Protein AF-A0A932R1U7-F1 (afdb_monomer_lite)

Structure (mmCIF, N/CA/C/O backbone):
data_AF-A0A932R1U7-F1
#
_entry.id   AF-A0A932R1U7-F1
#
loop_
_atom_site.group_PDB
_atom_site.id
_atom_site.type_symbol
_atom_site.label_atom_id
_atom_site.label_alt_id
_atom_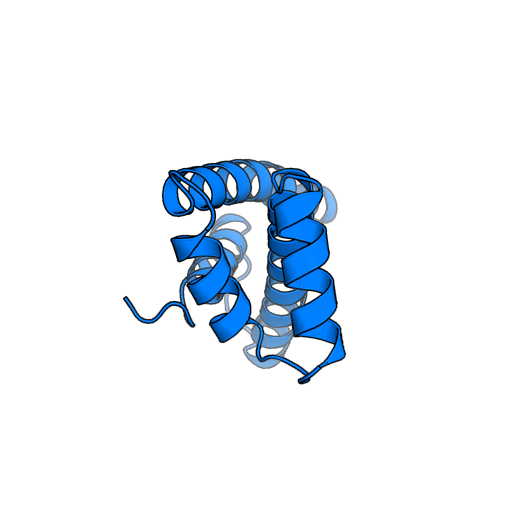site.label_comp_id
_atom_site.label_asym_id
_atom_site.label_entity_id
_atom_site.label_seq_id
_atom_site.pdbx_PDB_ins_code
_atom_site.Cartn_x
_atom_site.Cartn_y
_atom_site.Cartn_z
_atom_site.occupancy
_atom_site.B_iso_or_equiv
_atom_site.auth_seq_id
_atom_site.auth_comp_id
_atom_site.auth_asym_id
_atom_site.auth_atom_id
_atom_site.pdbx_PDB_model_num
ATOM 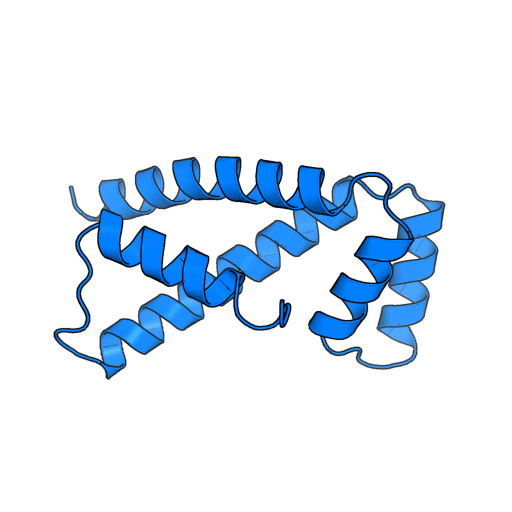1 N N . MET A 1 1 ? 16.875 4.933 4.985 1.00 39.34 1 MET A N 1
ATOM 2 C CA . MET A 1 1 ? 15.471 4.570 5.249 1.00 39.34 1 MET A CA 1
ATOM 3 C C . MET A 1 1 ? 15.358 3.085 4.988 1.00 39.34 1 MET A C 1
ATOM 5 O O . MET A 1 1 ? 15.645 2.682 3.869 1.00 39.34 1 MET A O 1
ATOM 9 N N . ASN A 1 2 ? 15.057 2.277 6.006 1.00 37.19 2 ASN A N 1
ATOM 10 C CA . ASN A 1 2 ? 14.664 0.890 5.763 1.00 37.19 2 ASN A CA 1
ATOM 11 C C . ASN A 1 2 ? 13.292 0.946 5.083 1.00 37.19 2 ASN A C 1
ATOM 13 O O . ASN A 1 2 ? 12.344 1.450 5.678 1.00 37.19 2 ASN A O 1
ATOM 17 N N . ASN A 1 3 ? 13.199 0.481 3.835 1.00 48.59 3 ASN A N 1
ATOM 18 C CA . ASN A 1 3 ? 11.942 0.439 3.073 1.00 48.59 3 ASN A CA 1
ATOM 19 C C . ASN A 1 3 ? 10.872 -0.455 3.730 1.00 48.59 3 ASN A C 1
ATOM 21 O O . ASN A 1 3 ? 9.722 -0.427 3.312 1.00 48.59 3 ASN A O 1
ATOM 25 N N . GLU A 1 4 ? 11.230 -1.229 4.755 1.00 52.16 4 GLU A N 1
ATOM 26 C CA . GLU A 1 4 ? 10.339 -2.181 5.422 1.00 52.16 4 GLU A CA 1
ATOM 27 C C . GLU A 1 4 ? 9.291 -1.524 6.338 1.00 52.16 4 GLU A C 1
ATOM 29 O O . GLU A 1 4 ? 8.308 -2.178 6.661 1.00 52.16 4 GLU A O 1
ATOM 34 N N . ASN A 1 5 ? 9.436 -0.243 6.712 1.00 70.88 5 ASN A N 1
ATOM 35 C CA . ASN A 1 5 ? 8.563 0.369 7.728 1.00 70.88 5 ASN A CA 1
ATOM 36 C C . ASN A 1 5 ? 7.602 1.465 7.245 1.00 70.88 5 ASN A C 1
ATOM 38 O O . ASN A 1 5 ? 6.702 1.821 7.999 1.00 70.88 5 ASN A O 1
ATOM 42 N N . PHE A 1 6 ? 7.715 1.983 6.016 1.00 78.44 6 PHE A N 1
ATOM 43 C CA . PHE A 1 6 ? 6.887 3.137 5.620 1.00 78.44 6 PHE A CA 1
ATOM 44 C C . PHE A 1 6 ? 5.394 2.792 5.476 1.00 78.44 6 PHE A C 1
ATOM 46 O O . PHE A 1 6 ? 4.544 3.632 5.745 1.00 78.44 6 PHE A O 1
ATOM 53 N N . ILE A 1 7 ? 5.060 1.560 5.068 1.00 83.50 7 ILE A N 1
ATOM 54 C CA . ILE A 1 7 ? 3.660 1.111 4.950 1.00 83.50 7 ILE A CA 1
ATOM 55 C C . ILE A 1 7 ? 3.044 0.939 6.336 1.00 83.50 7 ILE A C 1
ATOM 57 O O . ILE A 1 7 ? 1.906 1.347 6.549 1.00 83.50 7 ILE A O 1
ATOM 61 N N . SER A 1 8 ? 3.813 0.394 7.281 1.00 85.75 8 SER A N 1
ATOM 62 C CA . SER A 1 8 ? 3.408 0.290 8.684 1.00 85.75 8 SER A CA 1
ATOM 63 C C . SER A 1 8 ? 3.160 1.675 9.285 1.00 85.75 8 SER A C 1
ATOM 65 O O . SER A 1 8 ? 2.107 1.895 9.874 1.00 85.75 8 SER A O 1
ATOM 67 N N . GLU A 1 9 ? 4.086 2.621 9.094 1.00 87.56 9 GLU A N 1
ATOM 68 C CA . GLU A 1 9 ? 3.948 4.012 9.561 1.00 87.56 9 GLU A CA 1
ATOM 69 C C . GLU A 1 9 ? 2.716 4.701 8.943 1.00 87.56 9 GLU A C 1
ATOM 71 O O . GLU A 1 9 ? 1.919 5.303 9.657 1.00 87.56 9 GLU A O 1
ATOM 76 N N . PHE A 1 10 ? 2.499 4.533 7.635 1.00 87.50 10 PHE A N 1
ATOM 77 C CA . PHE A 1 10 ? 1.314 5.038 6.934 1.00 87.50 10 PHE A CA 1
ATOM 78 C C . PHE A 1 10 ? 0.004 4.456 7.490 1.00 87.50 10 PHE A C 1
ATOM 80 O O . PHE A 1 10 ? -0.978 5.172 7.683 1.00 87.50 10 PHE A O 1
ATOM 87 N N . CYS A 1 11 ? -0.029 3.149 7.763 1.00 87.88 11 CYS A N 1
ATOM 88 C CA . CYS A 1 11 ? -1.210 2.494 8.320 1.00 87.88 11 CYS A CA 1
ATOM 89 C C . CYS A 1 11 ? -1.488 2.959 9.755 1.00 87.88 11 CYS A C 1
ATOM 91 O O . CYS A 1 11 ? -2.645 3.168 10.112 1.00 87.88 11 CYS A O 1
ATOM 93 N N . GLU A 1 12 ? -0.452 3.155 10.570 1.00 88.62 12 GLU A N 1
ATOM 94 C CA . GLU A 1 12 ? -0.585 3.710 11.922 1.00 88.62 12 GLU A CA 1
ATOM 95 C C . GLU A 1 12 ? -1.130 5.142 11.910 1.00 88.62 12 GLU A C 1
ATOM 97 O O . GLU A 1 12 ? -2.001 5.464 12.720 1.00 88.62 12 GLU A O 1
ATOM 102 N N . GLU A 1 13 ? -0.679 5.976 10.970 1.00 89.00 13 GLU A N 1
ATOM 103 C CA . GLU A 1 13 ? -1.188 7.337 10.783 1.00 89.00 13 GLU A CA 1
ATOM 104 C C . GLU A 1 13 ? -2.687 7.329 10.453 1.00 89.00 13 GLU A C 1
ATOM 106 O O . GLU A 1 13 ? -3.472 7.964 11.162 1.00 89.00 13 GLU A O 1
ATOM 111 N N . ILE A 1 14 ? -3.115 6.513 9.480 1.00 88.94 14 ILE A N 1
ATOM 112 C CA . ILE A 1 14 ? -4.537 6.356 9.131 1.00 88.94 14 ILE A CA 1
ATOM 113 C C . ILE A 1 14 ? -5.362 5.907 10.339 1.00 88.94 14 ILE A C 1
ATOM 115 O O . ILE A 1 14 ? -6.419 6.479 10.613 1.00 88.94 14 ILE A O 1
ATOM 119 N N . LEU A 1 15 ? -4.905 4.882 11.067 1.00 87.56 15 LEU A N 1
ATOM 120 C CA . LEU A 1 15 ? -5.623 4.362 12.234 1.00 87.56 15 LEU A CA 1
ATOM 121 C C . LEU A 1 15 ? -5.746 5.418 13.337 1.00 87.56 15 LEU A C 1
ATOM 123 O O . LEU A 1 15 ? -6.817 5.560 13.932 1.00 87.56 15 LEU A O 1
ATOM 127 N N . SER A 1 16 ? -4.686 6.194 13.564 1.00 86.62 16 SER A N 1
ATOM 128 C CA . SER A 1 16 ? -4.696 7.315 14.500 1.00 86.62 16 SER A CA 1
ATOM 129 C C . SER A 1 16 ? -5.693 8.401 14.078 1.00 86.62 16 SER A C 1
ATOM 131 O O . SER A 1 16 ? -6.479 8.860 14.908 1.00 86.62 16 SER A O 1
ATOM 133 N N . GLU A 1 17 ? -5.721 8.783 12.798 1.00 87.19 17 GLU A N 1
ATOM 134 C CA . GLU A 1 17 ? -6.633 9.806 12.266 1.00 87.19 17 GLU A CA 1
ATOM 135 C C . GLU A 1 17 ? -8.113 9.438 12.432 1.00 87.19 17 GLU A C 1
ATOM 137 O O . GLU A 1 17 ? -8.925 10.280 12.821 1.00 87.19 17 GLU A O 1
ATOM 142 N N . ILE A 1 18 ? -8.475 8.169 12.219 1.00 84.19 18 ILE A N 1
ATOM 143 C CA . ILE A 1 18 ? -9.858 7.696 12.414 1.00 84.19 18 ILE A CA 1
ATOM 144 C C . ILE A 1 18 ? -10.186 7.375 13.883 1.00 84.19 18 ILE A C 1
ATOM 146 O O . ILE A 1 18 ? -11.293 6.914 14.198 1.00 84.19 18 ILE A O 1
ATOM 150 N N . GLY A 1 19 ? -9.242 7.603 14.800 1.00 80.69 19 GLY A N 1
ATOM 151 C CA . GLY A 1 19 ? -9.402 7.399 16.238 1.00 80.69 19 GLY A CA 1
ATOM 152 C C . GLY A 1 19 ? -9.429 5.930 16.665 1.00 80.69 19 GLY A C 1
ATOM 153 O O . GLY A 1 19 ? -10.099 5.598 17.644 1.00 80.69 19 GLY A O 1
ATOM 154 N N . VAL A 1 20 ? -8.761 5.041 15.925 1.00 79.12 20 VAL A N 1
ATOM 155 C CA . VAL A 1 20 ? -8.483 3.663 16.350 1.00 79.12 20 VAL A CA 1
ATOM 156 C C . VAL A 1 20 ? -7.177 3.673 17.138 1.00 79.12 20 VAL A C 1
ATOM 158 O O . VAL A 1 20 ? -6.084 3.711 16.583 1.00 79.12 20 VAL A O 1
ATOM 161 N N . THR A 1 21 ? -7.295 3.657 18.462 1.00 71.75 21 THR A N 1
ATOM 162 C CA . THR A 1 21 ? -6.154 3.612 19.382 1.00 71.75 21 THR A CA 1
ATOM 163 C C . THR A 1 21 ? -5.871 2.181 19.834 1.00 71.75 21 THR A C 1
ATOM 165 O O . THR A 1 21 ? -6.797 1.375 19.950 1.00 71.75 21 THR A O 1
ATOM 168 N N . ALA A 1 22 ? -4.608 1.878 20.154 1.00 69.19 22 ALA A N 1
ATOM 169 C CA . ALA A 1 22 ? -4.114 0.575 20.627 1.00 69.19 22 ALA A CA 1
ATOM 170 C C . ALA A 1 22 ? -4.585 0.196 22.053 1.00 69.19 22 ALA A C 1
ATOM 172 O O . ALA A 1 22 ? -3.827 -0.292 22.882 1.00 69.19 22 ALA A O 1
ATOM 173 N N . THR A 1 23 ? -5.852 0.460 22.361 1.00 69.38 23 THR A N 1
ATOM 174 C CA . THR A 1 23 ? -6.511 0.115 23.628 1.00 69.38 23 THR A CA 1
ATOM 175 C C . THR A 1 23 ? -6.641 -1.401 23.807 1.00 69.38 23 THR A C 1
ATOM 177 O O . THR A 1 23 ? -6.637 -1.883 24.935 1.00 69.38 23 THR A O 1
ATOM 180 N N . ASP A 1 24 ? -6.730 -2.129 22.691 1.00 75.81 24 ASP A N 1
ATOM 181 C CA . ASP A 1 24 ? -6.589 -3.581 22.585 1.00 75.81 24 ASP A CA 1
ATOM 182 C C . ASP A 1 24 ? -5.540 -3.859 21.496 1.00 75.81 24 ASP A C 1
ATOM 184 O O . ASP A 1 24 ? -5.764 -3.574 20.316 1.00 75.81 24 ASP A O 1
ATOM 188 N N . GLU A 1 25 ? -4.365 -4.327 21.916 1.00 81.06 25 GLU A N 1
ATOM 189 C CA . GLU A 1 25 ? -3.192 -4.510 21.056 1.00 81.06 25 GLU A CA 1
ATOM 190 C C . GLU A 1 25 ? -3.415 -5.600 19.997 1.00 81.06 25 GLU A C 1
ATOM 192 O O . GLU A 1 25 ? -3.006 -5.433 18.848 1.00 81.06 25 GLU A O 1
ATOM 197 N N . ASP A 1 26 ? -4.136 -6.673 20.331 1.00 82.56 26 ASP A N 1
ATOM 198 C CA . ASP A 1 26 ? -4.418 -7.767 19.398 1.00 82.56 26 ASP A CA 1
ATOM 199 C C . ASP A 1 26 ? -5.386 -7.320 18.297 1.00 82.56 26 ASP A C 1
ATOM 201 O O . ASP A 1 26 ? -5.182 -7.604 17.111 1.00 82.56 26 ASP A O 1
ATOM 205 N N . ILE A 1 27 ? -6.436 -6.581 18.670 1.00 79.06 27 ILE A N 1
ATOM 206 C CA . ILE A 1 27 ? -7.389 -6.021 17.706 1.00 79.06 27 ILE A CA 1
ATOM 207 C C . ILE A 1 27 ? -6.704 -4.971 16.830 1.00 79.06 27 ILE A C 1
ATOM 209 O O . ILE A 1 27 ? -6.884 -4.987 15.610 1.00 79.06 27 ILE A O 1
ATOM 213 N N . PHE A 1 28 ? -5.900 -4.091 17.428 1.00 84.19 28 PHE A N 1
ATOM 214 C CA . PHE A 1 28 ? -5.146 -3.078 16.697 1.00 84.19 28 PHE A CA 1
ATOM 215 C C . PHE A 1 28 ? -4.211 -3.717 15.669 1.00 84.19 28 PHE A C 1
ATOM 217 O O . PHE A 1 28 ? -4.285 -3.380 14.489 1.00 84.19 28 PHE A O 1
ATOM 224 N N . ASN A 1 29 ? -3.407 -4.700 16.085 1.00 86.38 29 ASN A N 1
ATOM 225 C CA . ASN A 1 29 ? -2.483 -5.403 15.200 1.00 86.38 29 ASN A CA 1
ATOM 226 C C . ASN A 1 29 ? -3.220 -6.115 14.063 1.00 86.38 29 ASN A C 1
ATOM 228 O O . ASN A 1 29 ? -2.801 -6.033 12.913 1.00 86.38 29 ASN A O 1
ATOM 232 N N . LYS A 1 30 ? -4.368 -6.744 14.338 1.00 85.19 30 LYS A N 1
ATOM 233 C CA . LYS A 1 30 ? -5.165 -7.403 13.296 1.00 85.19 30 LYS A CA 1
ATOM 234 C C . LYS A 1 30 ? -5.716 -6.419 12.258 1.00 85.19 30 LYS A C 1
ATOM 236 O O . LYS A 1 30 ? -5.700 -6.715 11.059 1.00 85.19 30 LYS A O 1
ATOM 241 N N . ILE A 1 31 ? -6.219 -5.266 12.701 1.00 83.69 31 ILE A N 1
ATOM 242 C CA . ILE A 1 31 ? -6.707 -4.211 11.802 1.00 83.69 31 ILE A CA 1
ATOM 243 C C . ILE A 1 31 ? -5.538 -3.637 10.999 1.00 83.69 31 ILE A C 1
ATOM 245 O O . ILE A 1 31 ? -5.653 -3.502 9.782 1.00 83.69 31 ILE A O 1
ATOM 249 N N . LYS A 1 32 ? -4.408 -3.368 11.660 1.00 87.25 32 LYS A N 1
ATOM 250 C CA . LYS A 1 32 ? -3.183 -2.869 11.038 1.00 87.25 32 LYS A CA 1
ATOM 251 C C . LYS A 1 32 ? -2.681 -3.814 9.949 1.00 87.25 32 LYS A C 1
ATOM 253 O O . LYS A 1 32 ? -2.565 -3.374 8.816 1.00 87.25 32 LYS A O 1
ATOM 258 N N . THR A 1 33 ? -2.514 -5.108 10.227 1.00 87.19 33 THR A N 1
ATOM 259 C CA . THR A 1 33 ? -2.101 -6.096 9.212 1.00 87.19 33 THR A CA 1
ATOM 260 C C . THR A 1 33 ? -3.067 -6.134 8.026 1.00 87.19 33 THR A C 1
ATOM 262 O O . THR A 1 33 ? -2.646 -6.147 6.874 1.00 87.19 33 THR A O 1
ATOM 265 N N . THR A 1 34 ? -4.378 -6.077 8.282 1.00 85.38 34 THR A N 1
ATOM 266 C CA . THR A 1 34 ? -5.378 -6.052 7.200 1.00 85.38 34 THR A CA 1
ATOM 267 C C . THR A 1 34 ? -5.256 -4.788 6.339 1.00 85.38 34 THR A C 1
ATOM 269 O O . THR A 1 34 ? -5.436 -4.836 5.120 1.00 85.38 34 THR A O 1
ATOM 272 N N . LEU A 1 35 ? -4.975 -3.644 6.966 1.00 86.31 35 LEU A N 1
ATOM 273 C CA . LEU A 1 35 ? -4.775 -2.375 6.276 1.00 86.31 35 LEU A CA 1
ATOM 274 C C . LEU A 1 35 ? -3.474 -2.393 5.464 1.00 86.31 35 LEU A C 1
ATOM 276 O O . LEU A 1 35 ? -3.497 -2.030 4.290 1.00 86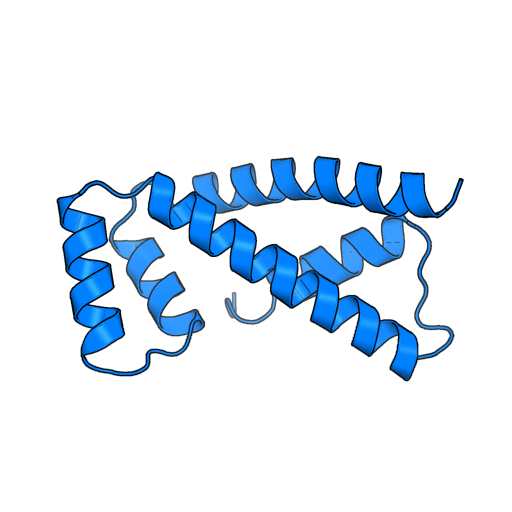.31 35 LEU A O 1
ATOM 280 N N . GLU A 1 36 ? -2.386 -2.896 6.044 1.00 88.31 36 GLU A N 1
ATOM 281 C CA . GLU A 1 36 ? -1.091 -3.076 5.384 1.00 88.31 36 GLU A CA 1
ATOM 282 C C . GLU A 1 36 ? -1.211 -3.961 4.142 1.00 88.31 36 GLU A C 1
ATOM 284 O O . GLU A 1 36 ? -0.696 -3.594 3.088 1.00 88.31 36 GLU A O 1
ATOM 289 N N . ASP A 1 37 ? -1.940 -5.076 4.218 1.00 83.38 37 ASP A N 1
ATOM 290 C CA . ASP A 1 37 ? -2.180 -5.965 3.077 1.00 83.38 37 ASP A CA 1
ATOM 291 C C . ASP A 1 37 ? -2.960 -5.266 1.952 1.00 83.38 37 ASP A C 1
ATOM 293 O O . ASP A 1 37 ? -2.626 -5.414 0.768 1.00 83.38 37 ASP A O 1
ATOM 297 N N . ARG A 1 38 ? -3.987 -4.469 2.294 1.00 83.69 38 ARG A N 1
ATOM 298 C CA . ARG A 1 38 ? -4.754 -3.683 1.306 1.00 83.69 38 ARG A CA 1
ATOM 299 C C . ARG A 1 38 ? -3.887 -2.610 0.657 1.00 83.69 38 ARG A C 1
ATOM 301 O O . ARG A 1 38 ? -3.915 -2.486 -0.569 1.00 83.69 38 ARG A O 1
ATOM 308 N N . VAL A 1 39 ? -3.119 -1.864 1.453 1.00 86.44 39 VAL A N 1
ATOM 309 C CA . VAL A 1 39 ? -2.208 -0.824 0.959 1.00 86.44 39 VAL A CA 1
ATOM 310 C C . VAL A 1 39 ? -1.147 -1.452 0.060 1.00 86.44 39 VAL A C 1
ATOM 312 O O . VAL A 1 39 ? -1.019 -1.024 -1.081 1.00 86.44 39 VAL A O 1
ATOM 315 N N . ASN A 1 40 ? -0.476 -2.521 0.499 1.00 82.75 40 ASN A N 1
ATOM 316 C CA . ASN A 1 40 ? 0.506 -3.259 -0.302 1.00 82.75 40 ASN A CA 1
ATOM 317 C C . ASN A 1 40 ? -0.068 -3.716 -1.643 1.00 82.75 40 ASN A C 1
ATOM 319 O O . ASN A 1 40 ? 0.516 -3.455 -2.695 1.00 82.75 40 ASN A O 1
ATOM 323 N N . SER A 1 41 ? -1.230 -4.372 -1.611 1.00 80.19 41 SER A N 1
ATOM 324 C CA . SER A 1 41 ? -1.876 -4.889 -2.818 1.00 80.19 41 SER A CA 1
ATOM 325 C C . SER A 1 41 ? -2.217 -3.766 -3.791 1.00 80.19 41 SER A C 1
ATOM 327 O O . SER A 1 41 ? -1.985 -3.893 -4.994 1.00 80.19 41 SER A O 1
ATOM 329 N N . ARG A 1 42 ? -2.749 -2.645 -3.290 1.00 82.38 42 ARG A N 1
ATOM 330 C CA . ARG A 1 42 ? -3.129 -1.535 -4.160 1.00 82.38 42 ARG A CA 1
ATOM 331 C C . ARG A 1 42 ? -1.918 -0.819 -4.732 1.00 82.38 42 ARG A C 1
ATOM 333 O O . ARG A 1 42 ? -1.885 -0.551 -5.926 1.00 82.38 42 ARG A O 1
ATOM 340 N N . LEU A 1 43 ? -0.911 -0.577 -3.906 1.00 81.88 43 LEU A N 1
ATOM 341 C CA . LEU A 1 43 ? 0.323 0.083 -4.305 1.00 81.88 43 LEU A CA 1
ATOM 342 C C . LEU A 1 43 ? 1.067 -0.749 -5.361 1.00 81.88 43 LEU A C 1
ATOM 344 O O . LEU A 1 43 ? 1.532 -0.202 -6.357 1.00 81.88 43 LEU A O 1
ATOM 348 N N . PHE A 1 44 ? 1.072 -2.077 -5.218 1.00 78.31 44 PHE A N 1
ATOM 349 C CA . PHE A 1 44 ? 1.591 -2.997 -6.231 1.00 78.31 44 PHE A CA 1
ATOM 350 C C . PHE A 1 44 ? 0.825 -2.914 -7.562 1.00 78.31 44 PHE A C 1
ATOM 352 O O . PHE A 1 44 ? 1.445 -2.803 -8.618 1.00 78.31 44 PHE A O 1
ATOM 359 N N . LEU A 1 45 ? -0.513 -2.923 -7.527 1.00 80.31 45 LEU A N 1
ATOM 360 C CA . LEU A 1 45 ? -1.343 -2.823 -8.734 1.00 80.31 45 LEU A CA 1
ATOM 361 C C . LEU A 1 45 ? -1.175 -1.480 -9.457 1.00 80.31 45 LEU A C 1
ATOM 363 O O . LEU A 1 45 ? -1.043 -1.459 -10.680 1.00 80.31 45 LEU A O 1
ATOM 367 N N . GLU A 1 46 ? -1.152 -0.371 -8.717 1.00 82.81 46 GLU A N 1
ATOM 368 C CA . GLU A 1 46 ? -0.937 0.962 -9.290 1.00 82.81 46 GLU A CA 1
ATOM 369 C C . GLU A 1 46 ? 0.453 1.075 -9.923 1.00 82.81 46 GLU A C 1
ATOM 371 O O . GLU A 1 46 ? 0.584 1.586 -11.032 1.00 82.81 46 GLU A O 1
ATOM 376 N N . ILE A 1 47 ? 1.491 0.527 -9.281 1.00 79.12 47 ILE A N 1
ATOM 377 C CA . ILE A 1 47 ? 2.833 0.496 -9.871 1.00 79.12 47 ILE A CA 1
ATOM 378 C C . ILE A 1 47 ? 2.852 -0.336 -11.154 1.00 79.12 47 ILE A C 1
ATOM 380 O O . ILE A 1 47 ? 3.412 0.124 -12.146 1.00 79.12 47 ILE A O 1
ATOM 384 N N . ILE A 1 48 ? 2.228 -1.520 -11.171 1.00 77.44 48 ILE A N 1
ATOM 385 C CA . ILE A 1 48 ? 2.144 -2.352 -12.383 1.00 77.44 48 ILE A CA 1
ATOM 386 C C . ILE A 1 48 ? 1.458 -1.601 -13.525 1.00 77.44 48 ILE A C 1
ATOM 388 O O . ILE A 1 48 ? 1.929 -1.672 -14.657 1.00 77.44 48 ILE A O 1
ATOM 392 N N . ASN A 1 49 ? 0.385 -0.859 -13.246 1.00 79.62 49 ASN A N 1
ATOM 393 C CA . ASN A 1 49 ? -0.329 -0.087 -14.266 1.00 79.62 49 ASN A CA 1
ATOM 394 C C . ASN A 1 49 ? 0.521 1.029 -14.892 1.00 79.62 49 ASN A C 1
ATOM 396 O O . ASN A 1 49 ? 0.227 1.475 -16.000 1.00 79.62 49 ASN A O 1
ATOM 400 N N . LEU A 1 50 ? 1.562 1.487 -14.195 1.00 76.31 50 LEU A N 1
ATOM 401 C CA . LEU A 1 50 ? 2.489 2.509 -14.681 1.00 76.31 50 LEU A CA 1
ATOM 402 C C . LEU A 1 50 ? 3.663 1.922 -15.475 1.00 76.31 50 LEU A C 1
ATOM 404 O O . LEU A 1 50 ? 4.413 2.675 -16.099 1.00 76.31 50 LEU A O 1
ATOM 408 N N . LEU A 1 51 ? 3.834 0.598 -15.462 1.00 77.94 51 LEU A N 1
ATOM 409 C CA . LEU A 1 51 ? 4.883 -0.070 -16.219 1.00 77.94 51 LEU A CA 1
ATOM 410 C C . LEU A 1 51 ? 4.561 -0.076 -17.710 1.00 77.94 51 LEU A C 1
ATOM 412 O O . LEU A 1 51 ? 3.431 -0.318 -18.139 1.00 77.94 51 LEU A O 1
ATOM 416 N N . THR A 1 52 ? 5.595 0.100 -18.529 1.00 81.44 52 THR A N 1
ATOM 417 C CA . THR A 1 52 ? 5.482 -0.241 -19.947 1.00 81.44 52 THR A CA 1
ATOM 418 C C . THR A 1 52 ? 5.295 -1.756 -20.107 1.00 81.44 52 THR A C 1
ATOM 420 O O . THR A 1 52 ? 5.710 -2.527 -19.236 1.00 81.44 52 THR A O 1
ATOM 423 N N . PRO A 1 53 ? 4.738 -2.232 -21.238 1.00 81.69 53 PRO A N 1
ATOM 424 C CA . PRO A 1 53 ? 4.614 -3.667 -21.496 1.00 81.69 53 PRO A CA 1
ATOM 425 C C . PRO A 1 53 ? 5.944 -4.428 -21.378 1.00 81.69 53 PRO A C 1
ATOM 427 O O . PRO A 1 53 ? 5.966 -5.566 -20.919 1.00 81.69 53 PRO A O 1
ATOM 430 N N . GLU A 1 54 ? 7.058 -3.789 -21.747 1.00 80.31 54 GLU A N 1
ATOM 431 C CA . GLU A 1 54 ? 8.408 -4.354 -21.634 1.00 80.31 54 GLU A CA 1
ATOM 432 C C . GLU A 1 54 ? 8.853 -4.492 -20.170 1.00 80.31 54 GLU A C 1
ATOM 434 O O . GLU A 1 54 ? 9.344 -5.546 -19.764 1.00 80.31 54 GLU A O 1
ATOM 439 N N . GLN A 1 55 ? 8.615 -3.465 -19.348 1.00 77.62 55 GLN A N 1
ATOM 440 C CA . GLN A 1 55 ? 8.915 -3.509 -17.914 1.00 77.62 55 GLN A CA 1
ATOM 441 C C . GLN A 1 55 ? 8.027 -4.523 -17.175 1.00 77.62 55 GLN A C 1
ATOM 443 O O . GLN A 1 55 ? 8.513 -5.257 -16.316 1.00 77.62 55 GLN A O 1
ATOM 448 N N . ALA A 1 56 ? 6.743 -4.613 -17.536 1.00 77.75 56 ALA A N 1
ATOM 449 C CA . ALA A 1 56 ? 5.808 -5.583 -16.970 1.00 77.75 56 ALA A CA 1
ATOM 450 C C . ALA A 1 56 ? 6.166 -7.033 -17.348 1.00 77.75 56 ALA A C 1
ATOM 452 O O . ALA A 1 56 ? 6.082 -7.927 -16.503 1.00 77.75 56 ALA A O 1
ATOM 453 N N . ALA A 1 57 ? 6.606 -7.276 -18.588 1.00 77.62 57 ALA A N 1
ATOM 454 C CA . ALA A 1 57 ? 7.078 -8.590 -19.025 1.00 77.62 57 ALA A CA 1
ATOM 455 C C . ALA A 1 57 ? 8.321 -9.029 -18.236 1.00 77.62 57 ALA A C 1
ATOM 457 O O . ALA A 1 57 ? 8.351 -10.140 -17.707 1.00 77.62 57 ALA A O 1
ATOM 458 N N . LYS A 1 58 ? 9.293 -8.124 -18.067 1.00 75.31 58 LYS A N 1
ATOM 459 C CA . LYS A 1 58 ? 10.503 -8.362 -17.269 1.00 75.31 58 LYS A CA 1
ATOM 460 C C . LYS A 1 58 ? 10.175 -8.670 -15.803 1.00 75.31 58 LYS A C 1
ATOM 462 O O . LYS A 1 58 ? 10.679 -9.646 -15.255 1.00 75.31 58 LYS A O 1
ATOM 467 N N . LEU A 1 59 ? 9.266 -7.903 -15.193 1.00 75.44 59 LEU A N 1
ATOM 468 C CA . LEU A 1 59 ? 8.786 -8.162 -13.832 1.00 75.44 59 LEU A CA 1
ATOM 469 C C . LEU A 1 59 ? 8.099 -9.535 -13.722 1.00 75.44 59 LEU A C 1
ATOM 471 O O . LEU A 1 59 ? 8.329 -10.270 -12.767 1.00 75.44 59 LEU A O 1
ATOM 475 N N . THR A 1 60 ? 7.283 -9.907 -14.711 1.00 73.75 60 THR A N 1
ATOM 476 C CA . THR A 1 60 ? 6.558 -11.190 -14.738 1.00 73.75 60 THR A CA 1
ATOM 477 C C . THR A 1 60 ? 7.505 -12.387 -14.847 1.00 73.75 60 THR A C 1
ATOM 479 O O . THR A 1 60 ? 7.299 -13.402 -14.180 1.00 73.75 60 THR A O 1
ATOM 482 N N . GLU A 1 61 ? 8.559 -12.287 -15.659 1.00 72.00 61 GLU A N 1
ATOM 483 C CA . GLU A 1 61 ? 9.604 -13.314 -15.732 1.00 72.00 61 GLU A CA 1
ATOM 484 C C . GLU A 1 61 ? 10.335 -13.465 -14.392 1.00 72.00 61 GLU A C 1
ATOM 486 O O . GLU A 1 61 ? 10.546 -14.583 -13.922 1.00 72.00 61 GLU A O 1
ATOM 491 N N . GLU A 1 62 ? 10.655 -12.357 -13.726 1.00 66.81 62 GLU A N 1
ATOM 492 C CA . GLU A 1 62 ? 11.334 -12.368 -12.427 1.00 66.81 62 GLU A CA 1
ATOM 493 C C . GLU A 1 62 ? 10.459 -12.970 -11.309 1.00 66.81 62 GLU A C 1
ATOM 495 O O . GLU A 1 62 ? 10.945 -13.800 -10.533 1.00 66.81 62 GLU A O 1
ATOM 500 N N . LEU A 1 63 ? 9.161 -12.640 -11.281 1.00 66.62 63 LEU A N 1
ATOM 501 C CA . LEU A 1 63 ? 8.166 -13.229 -10.372 1.00 66.62 63 LEU A CA 1
ATOM 502 C C . LEU A 1 63 ? 8.040 -14.751 -10.550 1.00 66.62 63 LEU A C 1
ATOM 504 O O . LEU A 1 63 ? 7.925 -15.482 -9.566 1.00 66.62 63 LEU A O 1
ATOM 508 N N . ASN A 1 64 ? 8.093 -15.234 -11.795 1.00 64.75 64 ASN A N 1
ATOM 509 C CA . ASN A 1 64 ? 7.977 -16.658 -12.114 1.00 64.75 64 ASN A CA 1
ATOM 510 C C . ASN A 1 64 ? 9.242 -17.468 -11.785 1.00 64.75 64 ASN A C 1
ATOM 512 O O . ASN A 1 64 ? 9.149 -18.674 -11.557 1.00 64.75 64 ASN A O 1
ATOM 516 N N . ILE A 1 65 ? 10.426 -16.846 -11.780 1.00 60.50 65 ILE A N 1
ATOM 517 C CA . ILE A 1 65 ? 11.703 -17.574 -11.688 1.00 60.50 65 ILE A CA 1
ATOM 518 C C . ILE A 1 65 ? 12.167 -17.767 -10.239 1.00 60.50 65 ILE A C 1
ATOM 520 O O . ILE A 1 65 ? 12.824 -18.766 -9.936 1.00 60.50 65 ILE A O 1
ATOM 524 N N . LYS A 1 66 ? 11.823 -16.867 -9.315 1.00 55.81 66 LYS A N 1
ATOM 525 C CA . LYS A 1 66 ? 12.181 -16.990 -7.894 1.00 55.81 66 LYS A CA 1
ATOM 526 C C . LYS A 1 66 ? 11.185 -16.207 -7.071 1.00 55.81 66 LYS A C 1
ATOM 528 O O . LYS A 1 66 ? 11.340 -15.002 -7.043 1.00 55.81 66 LYS A O 1
ATOM 533 N N . ASN A 1 67 ? 10.258 -16.891 -6.399 1.00 53.56 67 ASN A N 1
ATOM 534 C CA . ASN A 1 67 ? 9.317 -16.370 -5.397 1.00 53.56 67 ASN A CA 1
ATOM 535 C C . ASN A 1 67 ? 9.897 -15.151 -4.635 1.00 53.56 67 ASN A C 1
ATOM 537 O O . ASN A 1 67 ? 10.595 -15.345 -3.633 1.00 53.56 67 ASN A O 1
ATOM 541 N N . PRO A 1 68 ? 9.751 -13.918 -5.151 1.00 58.12 68 PRO A N 1
ATOM 542 C CA . PRO A 1 68 ? 10.637 -12.850 -4.731 1.00 58.12 68 PRO A CA 1
ATOM 543 C C . PRO A 1 68 ? 9.972 -12.105 -3.591 1.00 58.12 68 PRO A C 1
ATOM 545 O O . PRO A 1 68 ? 8.789 -11.774 -3.643 1.00 58.12 68 PRO A O 1
ATOM 548 N N . GLU A 1 69 ? 10.743 -11.866 -2.536 1.00 61.28 69 GLU A N 1
ATOM 549 C CA . GLU A 1 69 ? 10.281 -11.073 -1.403 1.00 61.28 69 GLU A CA 1
ATOM 550 C C . GLU A 1 69 ? 9.809 -9.698 -1.907 1.00 61.28 69 GLU A C 1
ATOM 552 O O . GLU A 1 69 ? 10.559 -9.044 -2.644 1.00 61.28 69 GLU A O 1
ATOM 557 N N . PRO A 1 70 ? 8.607 -9.233 -1.515 1.00 62.69 70 PRO A N 1
ATOM 558 C CA . PRO A 1 70 ? 8.040 -7.967 -1.979 1.00 62.69 70 PRO A CA 1
ATOM 559 C C . PRO A 1 70 ? 9.010 -6.785 -1.873 1.00 62.69 70 PRO A C 1
ATOM 561 O O . PRO A 1 70 ? 9.128 -6.002 -2.811 1.00 62.69 70 PRO A O 1
ATOM 564 N N . ALA A 1 71 ? 9.793 -6.706 -0.793 1.00 65.25 71 ALA A N 1
ATOM 565 C CA . ALA A 1 71 ? 10.798 -5.660 -0.597 1.00 65.25 71 ALA A CA 1
ATOM 566 C C . ALA A 1 71 ? 11.839 -5.594 -1.733 1.00 65.25 71 ALA A C 1
ATOM 568 O O . ALA A 1 71 ? 12.166 -4.511 -2.215 1.00 65.25 71 ALA A O 1
ATOM 569 N N . LYS A 1 72 ? 12.306 -6.746 -2.230 1.00 68.38 72 LYS A N 1
ATOM 570 C CA . LYS A 1 72 ? 13.280 -6.814 -3.333 1.00 68.38 72 LYS A CA 1
ATOM 571 C C . LYS A 1 72 ? 12.667 -6.409 -4.669 1.00 68.38 72 LYS A C 1
ATOM 573 O O . LYS A 1 72 ? 13.352 -5.803 -5.491 1.00 68.38 72 LYS A O 1
ATOM 578 N N . LEU A 1 73 ? 11.383 -6.710 -4.879 1.00 71.12 73 LEU A N 1
ATOM 579 C CA . LEU A 1 73 ? 10.646 -6.227 -6.049 1.00 71.12 73 LEU A CA 1
ATOM 580 C C . LEU A 1 73 ? 10.525 -4.702 -6.016 1.00 71.12 73 LEU A C 1
ATOM 582 O O . LEU A 1 73 ? 10.812 -4.048 -7.014 1.00 71.12 73 LEU A O 1
ATOM 586 N N . PHE A 1 74 ? 10.170 -4.134 -4.863 1.00 70.31 74 PHE A N 1
ATOM 587 C CA . PHE A 1 74 ? 10.065 -2.687 -4.672 1.00 70.31 74 PHE A CA 1
ATOM 588 C C . PHE A 1 74 ? 11.391 -1.961 -4.917 1.00 70.31 74 PHE A C 1
ATOM 590 O O . PHE A 1 74 ? 11.420 -0.966 -5.639 1.00 70.31 74 PHE A O 1
ATOM 597 N N . GLU A 1 75 ? 12.501 -2.476 -4.385 1.00 73.12 75 GLU A N 1
ATOM 598 C CA . GLU A 1 75 ? 13.835 -1.923 -4.651 1.00 73.12 75 GLU A CA 1
ATOM 599 C C . GLU A 1 75 ? 14.197 -1.965 -6.137 1.00 73.12 75 GLU A C 1
ATOM 601 O O . GLU A 1 75 ? 14.817 -1.036 -6.653 1.00 73.12 75 GLU A O 1
ATOM 606 N N . ARG A 1 76 ? 13.794 -3.020 -6.850 1.00 72.75 76 ARG A N 1
ATOM 607 C CA . ARG A 1 76 ? 14.072 -3.148 -8.281 1.00 72.75 76 ARG A CA 1
ATOM 608 C C . ARG A 1 76 ? 13.224 -2.197 -9.118 1.00 72.75 76 ARG A C 1
ATOM 610 O O . ARG A 1 76 ? 13.754 -1.524 -10.000 1.00 72.75 76 ARG A O 1
ATOM 617 N N . LEU A 1 77 ? 11.937 -2.094 -8.802 1.00 73.44 77 LEU A N 1
ATOM 618 C CA . LEU A 1 77 ? 11.014 -1.149 -9.430 1.00 73.44 77 LEU A CA 1
ATOM 619 C C . LEU A 1 77 ? 11.470 0.299 -9.210 1.00 73.44 77 LEU A C 1
ATOM 621 O O . LEU A 1 77 ? 11.382 1.109 -10.129 1.00 73.44 77 LEU A O 1
ATOM 625 N N . ALA A 1 78 ? 12.067 0.599 -8.053 1.00 75.19 78 ALA A N 1
ATOM 626 C CA . ALA A 1 78 ? 12.659 1.905 -7.775 1.00 75.19 78 ALA A CA 1
ATOM 627 C C . ALA A 1 78 ? 13.826 2.283 -8.701 1.00 75.19 78 ALA A C 1
ATOM 629 O O . ALA A 1 78 ? 14.079 3.470 -8.901 1.00 75.19 78 ALA A O 1
ATOM 630 N N . VAL A 1 79 ? 14.530 1.298 -9.267 1.00 76.25 79 VAL A N 1
ATOM 631 C CA . VAL A 1 79 ? 15.626 1.520 -10.225 1.00 76.25 79 VAL A CA 1
ATOM 632 C C . VAL A 1 79 ? 15.104 1.662 -11.657 1.00 76.25 79 VAL A C 1
ATOM 634 O O . VAL A 1 79 ? 15.650 2.442 -12.433 1.00 76.25 79 VAL A O 1
ATOM 637 N N . GLU A 1 80 ? 14.064 0.911 -12.018 1.00 72.06 80 GLU A N 1
ATOM 638 C CA . GLU A 1 80 ? 13.550 0.829 -13.394 1.00 72.06 80 GLU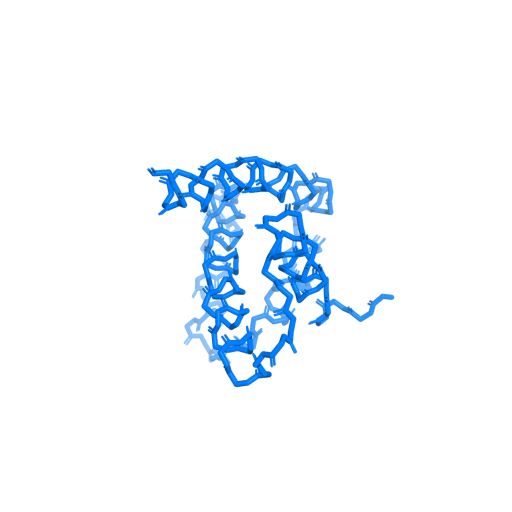 A CA 1
ATOM 639 C C . GLU A 1 80 ? 12.527 1.931 -13.723 1.00 72.06 80 GLU A C 1
ATOM 641 O O . GLU A 1 80 ? 12.363 2.290 -14.891 1.00 72.06 80 GLU A O 1
ATOM 646 N N . ILE A 1 81 ? 11.837 2.481 -12.716 1.00 73.94 81 ILE A N 1
ATOM 647 C CA . ILE A 1 81 ? 10.789 3.490 -12.897 1.00 73.94 81 ILE A CA 1
ATOM 648 C C . ILE A 1 81 ? 11.346 4.892 -12.597 1.00 73.94 81 ILE A C 1
ATOM 650 O O . ILE A 1 81 ? 11.688 5.198 -11.449 1.00 73.94 81 ILE A O 1
ATOM 654 N N . PRO A 1 82 ? 11.392 5.801 -13.590 1.00 77.38 82 PRO A N 1
ATOM 655 C CA . PRO A 1 82 ? 11.740 7.194 -13.348 1.00 77.38 82 PRO A CA 1
ATOM 656 C C . PRO A 1 82 ? 10.791 7.828 -12.327 1.00 77.38 82 PRO A C 1
ATOM 658 O O . PRO A 1 82 ? 9.576 7.682 -12.425 1.00 77.38 82 PRO A O 1
ATOM 661 N N . ASN A 1 83 ? 11.342 8.572 -11.365 1.00 81.88 83 ASN A N 1
ATOM 662 C CA . ASN A 1 83 ? 10.562 9.227 -10.310 1.00 81.88 83 ASN A CA 1
ATOM 663 C C . ASN A 1 83 ? 9.681 8.259 -9.485 1.00 81.88 83 ASN A C 1
ATOM 665 O O . ASN A 1 83 ? 8.610 8.639 -9.013 1.00 81.88 83 ASN A O 1
ATOM 669 N N . PHE A 1 84 ? 10.139 7.018 -9.279 1.00 82.19 84 PHE A N 1
ATOM 670 C CA . PHE A 1 84 ? 9.417 6.001 -8.509 1.00 82.19 84 PHE A CA 1
ATOM 671 C C . PHE A 1 84 ? 8.903 6.504 -7.156 1.00 82.19 84 PHE A C 1
ATOM 673 O O . PHE A 1 84 ? 7.730 6.346 -6.839 1.00 82.19 84 PHE A O 1
ATOM 680 N N . GLN A 1 85 ? 9.756 7.174 -6.376 1.00 80.25 85 GLN A N 1
ATOM 681 C CA . GLN A 1 85 ? 9.370 7.702 -5.064 1.00 80.25 85 GLN A CA 1
ATOM 682 C C . GLN A 1 85 ? 8.248 8.746 -5.158 1.00 80.25 85 GLN A C 1
ATOM 684 O O . GLN A 1 85 ? 7.332 8.736 -4.340 1.00 80.25 85 GLN A O 1
ATOM 689 N N . GLY A 1 86 ? 8.280 9.614 -6.175 1.00 82.12 86 GLY A N 1
ATOM 690 C CA . GLY A 1 86 ? 7.223 10.596 -6.413 1.00 82.12 86 GLY A CA 1
ATOM 691 C C . GLY A 1 86 ? 5.902 9.958 -6.848 1.00 82.12 86 GLY A C 1
ATOM 692 O O . GLY A 1 86 ? 4.841 10.469 -6.497 1.00 82.12 86 GLY A O 1
ATOM 693 N N . LEU A 1 87 ? 5.953 8.837 -7.574 1.00 81.44 87 LEU A N 1
ATOM 694 C CA . LEU A 1 87 ? 4.771 8.052 -7.942 1.00 81.44 87 LEU A CA 1
ATOM 695 C C . LEU A 1 87 ? 4.176 7.344 -6.724 1.00 81.44 87 LEU A C 1
ATOM 697 O O . LEU A 1 87 ? 2.980 7.465 -6.476 1.00 81.44 87 LEU A O 1
ATOM 701 N N . VAL A 1 88 ? 5.010 6.681 -5.920 1.00 84.00 88 VAL A N 1
ATOM 702 C CA . VAL A 1 88 ? 4.586 6.035 -4.669 1.00 84.00 88 VAL A CA 1
ATOM 703 C C . VAL A 1 88 ? 3.931 7.047 -3.730 1.00 84.00 88 VAL A C 1
ATOM 705 O O . VAL A 1 88 ? 2.851 6.781 -3.21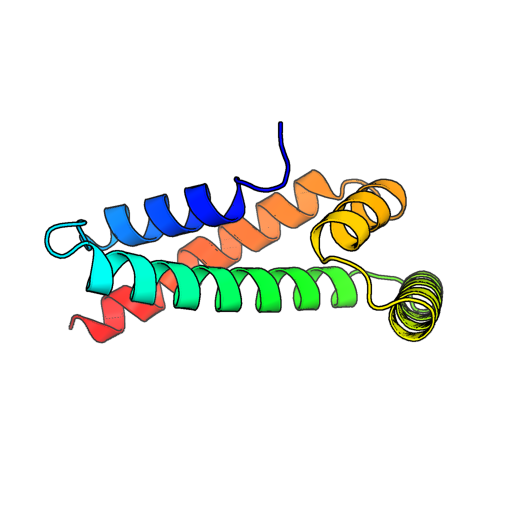5 1.00 84.00 88 VAL A O 1
ATOM 708 N N . ALA A 1 89 ? 4.519 8.235 -3.560 1.00 84.38 89 ALA A N 1
ATOM 709 C CA . ALA A 1 89 ? 3.944 9.289 -2.725 1.00 84.38 89 ALA A CA 1
ATOM 710 C C . ALA A 1 89 ? 2.572 9.774 -3.232 1.00 84.38 89 ALA A 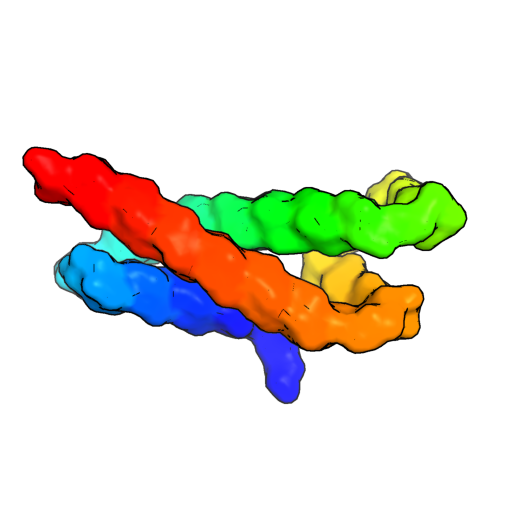C 1
ATOM 712 O O . ALA A 1 89 ? 1.662 9.997 -2.434 1.00 84.38 89 ALA A O 1
ATOM 713 N N . GLN A 1 90 ? 2.395 9.906 -4.551 1.00 85.81 90 GLN A N 1
ATOM 714 C CA . GLN A 1 90 ? 1.103 10.274 -5.144 1.00 85.81 90 GLN A CA 1
ATOM 715 C C . GLN A 1 90 ? 0.049 9.184 -4.933 1.00 85.81 90 GLN A C 1
ATOM 717 O O . GLN A 1 90 ? -1.070 9.494 -4.525 1.00 85.81 90 GLN A O 1
ATOM 722 N N . ILE A 1 91 ? 0.419 7.919 -5.153 1.00 86.25 91 ILE A N 1
ATOM 723 C CA . ILE A 1 91 ? -0.458 6.765 -4.927 1.00 86.25 91 ILE A CA 1
ATOM 724 C C . ILE A 1 91 ? -0.877 6.700 -3.454 1.00 86.25 91 ILE A C 1
ATOM 726 O O . ILE A 1 91 ? -2.063 6.573 -3.166 1.00 86.25 91 ILE A O 1
ATOM 730 N N . LEU A 1 92 ? 0.065 6.860 -2.520 1.00 86.88 92 LEU A N 1
ATOM 731 C CA . LEU A 1 92 ? -0.218 6.884 -1.082 1.00 86.88 92 LEU A CA 1
ATOM 732 C C . LEU A 1 92 ? -1.120 8.053 -0.683 1.00 86.88 92 LEU A C 1
ATOM 734 O O . LEU A 1 92 ? -2.040 7.862 0.101 1.00 86.88 92 LEU A O 1
ATOM 738 N N . THR A 1 93 ? -0.904 9.243 -1.247 1.00 87.25 93 THR A N 1
ATOM 739 C CA . THR A 1 93 ? -1.764 10.411 -0.984 1.00 87.25 93 THR A CA 1
ATOM 740 C C . THR A 1 93 ? -3.196 10.160 -1.453 1.00 87.25 93 THR A C 1
ATOM 742 O O . THR A 1 93 ? -4.156 10.524 -0.774 1.00 87.25 93 THR A O 1
ATOM 745 N N . HIS A 1 94 ? -3.365 9.533 -2.617 1.00 86.44 94 HIS A N 1
ATOM 746 C CA . HIS A 1 94 ? -4.688 9.175 -3.114 1.00 86.44 94 HIS A CA 1
ATOM 747 C C . HIS A 1 94 ? -5.346 8.109 -2.229 1.00 86.44 94 HIS A C 1
ATOM 749 O O . HIS A 1 94 ? -6.472 8.305 -1.774 1.00 86.44 94 HIS A O 1
ATOM 755 N N . LEU A 1 95 ? -4.602 7.046 -1.907 1.00 87.38 95 LEU A N 1
ATOM 756 C CA . LEU A 1 95 ? -5.049 5.967 -1.029 1.00 87.38 95 LEU A CA 1
ATOM 757 C C . LEU A 1 95 ? -5.433 6.457 0.362 1.00 87.38 95 LEU A C 1
ATOM 759 O O . LEU A 1 95 ? -6.414 5.976 0.913 1.00 87.38 95 LEU A O 1
ATOM 763 N N . HIS A 1 96 ? -4.688 7.406 0.926 1.00 88.44 96 HIS A N 1
ATOM 764 C CA . HIS A 1 96 ? -4.987 8.005 2.226 1.00 88.44 96 HIS A CA 1
ATOM 765 C C . HIS A 1 96 ? -6.398 8.592 2.244 1.00 88.44 96 HIS A C 1
ATOM 767 O O . HIS A 1 96 ? -7.226 8.180 3.052 1.00 88.44 96 HIS A O 1
ATOM 773 N N . ASN A 1 97 ? -6.710 9.462 1.281 1.00 85.25 97 ASN A N 1
ATOM 774 C CA . ASN A 1 97 ? -8.019 10.107 1.202 1.00 85.25 97 ASN A CA 1
ATOM 775 C C . ASN A 1 97 ? -9.164 9.096 1.008 1.00 85.25 97 ASN A C 1
ATOM 777 O O . ASN A 1 97 ? -10.218 9.232 1.632 1.00 85.25 97 ASN A O 1
ATOM 781 N N . GLU A 1 98 ? -8.961 8.074 0.168 1.00 85.81 98 GLU A N 1
ATOM 782 C CA . GLU A 1 98 ? -9.950 7.008 -0.037 1.00 85.81 98 GLU A CA 1
ATOM 783 C C . GLU A 1 98 ? -10.162 6.175 1.233 1.00 85.81 98 GLU A C 1
ATOM 785 O O . GLU A 1 98 ? -11.298 5.986 1.667 1.00 85.81 98 GLU A O 1
ATOM 790 N N . LEU A 1 99 ? -9.079 5.724 1.872 1.00 86.19 99 LEU A N 1
ATOM 791 C CA . LEU A 1 99 ? -9.132 4.886 3.070 1.00 86.19 99 LEU A CA 1
ATOM 792 C C . LEU A 1 99 ? -9.746 5.625 4.259 1.00 86.19 99 LEU A C 1
ATOM 794 O O . LEU A 1 99 ? -10.555 5.039 4.975 1.00 86.19 99 LEU A O 1
ATOM 798 N N . ILE A 1 100 ? -9.422 6.905 4.459 1.00 84.44 100 ILE A N 1
ATOM 799 C CA . ILE A 1 100 ? -10.053 7.727 5.501 1.00 84.44 100 ILE A CA 1
ATOM 800 C C . ILE A 1 100 ? -11.558 7.844 5.249 1.00 84.44 100 ILE A C 1
ATOM 802 O O . ILE A 1 100 ? -12.348 7.660 6.179 1.00 84.44 100 ILE A O 1
ATOM 806 N N . SER A 1 101 ? -11.974 8.096 4.004 1.00 82.44 101 SER A N 1
ATOM 807 C CA . SER A 1 101 ? -13.393 8.174 3.640 1.00 82.44 101 SER A CA 1
ATOM 808 C C . SER A 1 101 ? -14.118 6.847 3.890 1.00 82.44 101 SER A C 1
ATOM 810 O O . SER A 1 101 ? -15.156 6.831 4.553 1.00 82.44 101 SER A O 1
ATOM 812 N N . ASP A 1 102 ? -13.559 5.734 3.413 1.00 81.06 102 ASP A N 1
ATOM 813 C CA . ASP A 1 102 ? -14.129 4.391 3.561 1.00 81.06 102 ASP A CA 1
ATOM 814 C C . ASP A 1 102 ? -14.257 3.982 5.033 1.00 81.06 102 ASP A C 1
ATOM 816 O O . ASP A 1 102 ? -15.310 3.520 5.479 1.00 81.06 102 ASP A O 1
ATOM 820 N N . LEU A 1 103 ? -13.189 4.163 5.814 1.00 80.12 103 LEU A N 1
ATOM 821 C CA . LEU A 1 103 ? -13.144 3.751 7.217 1.00 80.12 103 LEU A CA 1
ATOM 822 C C . LEU A 1 103 ? -14.024 4.639 8.104 1.00 80.12 103 LEU A C 1
ATOM 824 O O . LEU A 1 103 ? -14.611 4.150 9.071 1.00 80.12 103 LEU A O 1
ATOM 828 N N . THR A 1 104 ? -14.175 5.920 7.761 1.00 76.06 104 THR A N 1
ATOM 829 C CA . THR A 1 104 ? -15.087 6.832 8.468 1.00 76.06 104 THR A CA 1
ATOM 830 C C . THR A 1 104 ? -16.549 6.536 8.133 1.00 76.06 104 THR A C 1
ATOM 832 O O . THR A 1 104 ? -17.392 6.583 9.026 1.00 76.06 104 THR A O 1
ATOM 835 N N . ALA A 1 105 ? -16.859 6.164 6.886 1.00 70.62 105 ALA A N 1
ATOM 836 C CA . ALA A 1 105 ? -18.211 5.777 6.476 1.00 70.62 105 ALA A CA 1
ATOM 837 C C . ALA A 1 105 ? -18.712 4.511 7.190 1.00 70.62 105 ALA A C 1
ATOM 839 O O . ALA A 1 105 ? -19.902 4.389 7.451 1.00 70.62 105 ALA A O 1
ATOM 840 N N . ILE A 1 106 ? -17.813 3.594 7.562 1.00 62.06 106 ILE A N 1
ATOM 841 C CA . ILE A 1 106 ? -18.145 2.405 8.369 1.00 62.06 106 ILE A CA 1
ATOM 842 C C . ILE A 1 106 ? -18.526 2.781 9.815 1.00 62.06 106 ILE A C 1
ATOM 844 O O . ILE A 1 106 ? -19.208 2.016 10.497 1.00 62.06 106 ILE A O 1
ATOM 848 N N . LYS A 1 107 ? -18.085 3.948 10.299 1.00 52.84 107 LYS A N 1
ATOM 849 C CA . LYS A 1 107 ? -18.313 4.431 11.670 1.00 52.84 107 LYS A CA 1
ATOM 850 C C . LYS A 1 107 ? -19.636 5.202 11.842 1.00 52.84 107 LYS A C 1
ATOM 852 O O . LYS A 1 107 ? -19.997 5.473 12.988 1.00 52.84 107 LYS A O 1
ATOM 857 N N . ALA A 1 108 ? -20.302 5.584 10.747 1.00 49.75 108 ALA A N 1
ATOM 858 C CA . ALA A 1 108 ? -21.538 6.380 10.711 1.00 49.75 108 ALA A CA 1
ATOM 859 C C . ALA A 1 108 ? -22.796 5.502 10.627 1.00 49.75 108 ALA A C 1
ATOM 861 O O . ALA A 1 108 ? -23.806 5.885 11.261 1.00 49.75 108 ALA A O 1
#

Radius of gyration: 15.59 Å; chains: 1; bounding box: 37×28×45 Å

pLDDT: mean 77.03, std 10.86, range [37.19, 89.0]

Foldseek 3Di:
DQPVCPLLVLLVVLCVVLPNDVPPVVVVVVSSVVSSVVLLVQLVVQLLVVDDPVRNVVLVVVCVPDVDDSSVSLVVSVVVDVPSVVSSVVSSVVVSVVSSVVVNVVVD

Secondary structure (DSSP, 8-state):
--TTSHHHHHHHHHHHHTT--TTSHHHHHHHHHHHHHHHHHHHHHHHHHHS-HHHHHHHHHHHHHS---HHHHHHHHHHHSTTHHHHHHHHHHHHHHHHHHHHHHTT-

Sequence (108 aa):
MNNENFISEFCEEILSEIGVTATDEDIFNKIKTTLEDRVNSRLFLEIINLLTPEQAAKLTEELNIKNPEPAKLFERLAVEIPNFQGLVAQILTHLHNELISDLTAIKA